Protein AF-A0A507DKF8-F1 (afdb_monomer_lite)

InterPro domains:
  IPR018811 MIOREX complex component 11 [PF10306] (4-56)
  IPR018811 MIOREX complex component 11 [PTHR28002] (59-107)

Sequence (111 aa):
MYVYVVAFAILHEVTAVLPLPIIYYALQHSDIHIPIPDYLVVEANKKATKLMKLFGLGALEQDSRALLDMATSYAVVKVALPARIGLSFFLTPWFARRIITPITKRLAIKI

pLDDT: mean 87.4, std 8.97, range [58.78, 96.0]

Secondary structure (DSSP, 8-state):
-HHHHHHHHHHHHHHHHTHHHHHHHHHHHS-------HHHHHHHHHHHHHHHHHTTPPPPPTT-THHHHHHHHHHHHHHTHHHHHHHHHHHHHHHIIIIIHHHHHHTT---

Structure (mmCIF, N/CA/C/O backbone):
data_AF-A0A507DKF8-F1
#
_entry.id   AF-A0A507DKF8-F1
#
loop_
_atom_site.group_PDB
_atom_site.id
_atom_site.type_symbol
_atom_site.label_atom_id
_atom_site.label_alt_id
_atom_site.label_comp_id
_atom_site.label_asym_id
_atom_site.label_entity_id
_atom_site.label_seq_id
_atom_site.pdbx_PDB_ins_code
_atom_site.Cartn_x
_atom_site.Cartn_y
_atom_site.Cartn_z
_atom_site.occupancy
_atom_site.B_iso_or_equiv
_atom_site.auth_seq_id
_atom_site.auth_comp_id
_atom_site.auth_asym_id
_atom_site.auth_atom_id
_atom_site.pdbx_PDB_model_num
ATOM 1 N N . MET A 1 1 ? 19.302 -3.762 -18.071 1.00 64.81 1 MET A N 1
ATOM 2 C CA . MET A 1 1 ? 18.738 -4.700 -17.071 1.00 64.81 1 MET A CA 1
ATOM 3 C C . MET A 1 1 ? 18.201 -3.958 -15.848 1.00 64.81 1 MET A C 1
ATOM 5 O O . MET A 1 1 ? 17.051 -4.176 -15.492 1.00 64.81 1 MET A O 1
ATOM 9 N N . TYR A 1 2 ? 18.964 -3.021 -15.276 1.00 84.56 2 TYR A N 1
ATOM 10 C CA . TYR A 1 2 ? 18.592 -2.242 -14.083 1.00 84.56 2 TYR A CA 1
ATOM 11 C C . TYR A 1 2 ? 17.254 -1.490 -14.176 1.00 84.56 2 TYR A C 1
ATOM 13 O O . TYR A 1 2 ? 16.483 -1.502 -13.223 1.00 84.56 2 TYR A O 1
ATOM 21 N N . VAL A 1 3 ? 16.914 -0.930 -15.343 1.00 88.44 3 VAL A N 1
ATOM 22 C CA . VAL A 1 3 ? 15.641 -0.211 -15.568 1.00 88.44 3 VAL A CA 1
ATOM 23 C C . VAL A 1 3 ? 14.403 -1.069 -15.269 1.00 88.44 3 VAL A C 1
ATOM 25 O O . VAL A 1 3 ? 13.421 -0.558 -14.739 1.00 88.44 3 VAL A O 1
ATOM 28 N N . TYR A 1 4 ? 14.441 -2.374 -15.558 1.00 90.94 4 TYR A N 1
ATOM 29 C CA . TYR A 1 4 ? 13.317 -3.274 -15.276 1.00 90.94 4 TYR A CA 1
ATOM 30 C C . TYR A 1 4 ? 13.228 -3.643 -13.792 1.00 90.94 4 TYR A C 1
ATOM 32 O O . TYR A 1 4 ? 12.128 -3.760 -13.267 1.00 90.94 4 TYR A O 1
ATOM 40 N N . VAL A 1 5 ? 14.368 -3.766 -13.104 1.00 92.69 5 VAL A N 1
ATOM 41 C CA . VAL A 1 5 ? 14.408 -4.017 -11.654 1.00 92.69 5 VAL A CA 1
ATOM 42 C C . VAL A 1 5 ? 13.862 -2.811 -10.891 1.00 92.69 5 VAL A C 1
ATOM 44 O O . VAL A 1 5 ? 13.010 -2.968 -10.023 1.00 92.69 5 VAL A O 1
ATOM 47 N N . VAL A 1 6 ? 14.286 -1.601 -11.268 1.00 92.12 6 VAL A N 1
ATOM 48 C CA . VAL A 1 6 ? 13.777 -0.348 -10.690 1.00 92.12 6 VAL A CA 1
ATOM 49 C C . VAL A 1 6 ? 12.283 -0.186 -10.971 1.00 92.12 6 VAL A C 1
ATOM 51 O O . VAL A 1 6 ? 11.520 0.141 -10.067 1.00 92.12 6 VAL A O 1
ATOM 54 N N . ALA A 1 7 ? 11.844 -0.467 -12.203 1.00 93.38 7 ALA A N 1
ATOM 55 C CA . ALA A 1 7 ? 10.429 -0.446 -12.562 1.00 93.38 7 ALA A CA 1
ATOM 56 C C . ALA A 1 7 ? 9.604 -1.423 -11.712 1.00 93.38 7 ALA A C 1
ATOM 58 O O . ALA A 1 7 ? 8.570 -1.026 -11.183 1.00 93.38 7 ALA A O 1
ATOM 59 N N . PHE A 1 8 ? 10.069 -2.666 -11.550 1.00 95.69 8 PHE A N 1
ATOM 60 C CA . PHE A 1 8 ? 9.405 -3.665 -10.716 1.00 95.69 8 PHE A CA 1
ATOM 61 C C . PHE A 1 8 ? 9.330 -3.224 -9.252 1.00 95.69 8 PHE A C 1
ATOM 63 O O . PHE A 1 8 ? 8.257 -3.290 -8.664 1.00 95.69 8 PHE A O 1
ATOM 70 N N . ALA A 1 9 ? 10.435 -2.73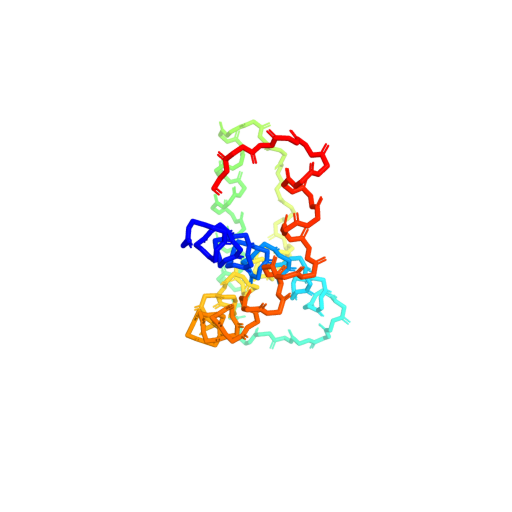6 -8.681 1.00 94.75 9 ALA A N 1
ATOM 71 C CA . ALA A 1 9 ? 10.484 -2.283 -7.292 1.00 94.75 9 ALA A CA 1
ATOM 72 C C . ALA A 1 9 ? 9.499 -1.133 -7.040 1.00 94.75 9 ALA A C 1
ATOM 74 O O . ALA A 1 9 ? 8.694 -1.202 -6.118 1.00 94.75 9 ALA A O 1
ATOM 75 N N . ILE A 1 10 ? 9.481 -0.120 -7.913 1.00 94.62 10 ILE A N 1
ATOM 76 C CA . ILE A 1 10 ? 8.523 0.991 -7.812 1.00 94.62 10 ILE A CA 1
ATOM 77 C C . ILE A 1 10 ? 7.089 0.469 -7.885 1.00 94.62 10 ILE A C 1
ATOM 79 O O . ILE A 1 10 ? 6.249 0.855 -7.079 1.00 94.62 10 ILE A O 1
ATOM 83 N N . LEU A 1 11 ? 6.795 -0.422 -8.830 1.00 94.88 11 LEU A N 1
ATOM 84 C CA . LEU A 1 11 ? 5.442 -0.936 -9.003 1.00 94.88 11 LEU A CA 1
ATOM 85 C C . LEU A 1 11 ? 5.004 -1.821 -7.826 1.00 94.88 11 LEU A C 1
ATOM 87 O O . LEU A 1 11 ? 3.851 -1.756 -7.399 1.00 94.88 11 LEU A O 1
ATOM 91 N N . HIS A 1 12 ? 5.930 -2.589 -7.253 1.00 94.69 12 HIS A N 1
ATOM 92 C CA . HIS A 1 12 ? 5.706 -3.389 -6.055 1.00 94.69 12 HIS A CA 1
ATOM 93 C C . HIS A 1 12 ? 5.341 -2.521 -4.844 1.00 94.69 12 HIS A C 1
ATOM 95 O O . HIS A 1 12 ? 4.376 -2.831 -4.141 1.00 94.69 12 HIS A O 1
ATOM 101 N N . GLU A 1 13 ? 6.068 -1.420 -4.639 1.00 95.38 13 GLU A N 1
ATOM 102 C CA . GLU A 1 13 ? 5.823 -0.469 -3.550 1.00 95.38 13 GLU A CA 1
ATOM 103 C C . GLU A 1 13 ? 4.529 0.318 -3.762 1.00 95.38 13 GLU A C 1
ATOM 105 O O . GLU A 1 13 ? 3.698 0.423 -2.863 1.00 95.38 13 GLU A O 1
ATOM 110 N N . VAL A 1 14 ? 4.283 0.809 -4.979 1.00 94.81 14 VAL A N 1
ATOM 111 C CA . VAL A 1 14 ? 3.051 1.543 -5.308 1.00 94.81 14 VAL A CA 1
ATOM 112 C C . VAL A 1 14 ? 1.822 0.656 -5.103 1.00 94.81 14 VAL A C 1
ATOM 114 O O . VAL A 1 14 ? 0.835 1.092 -4.510 1.00 94.81 14 VAL A O 1
ATOM 117 N N . THR A 1 15 ? 1.892 -0.611 -5.518 1.00 94.12 15 THR A N 1
ATOM 118 C CA . THR A 1 15 ? 0.826 -1.590 -5.259 1.00 94.12 15 THR A CA 1
ATOM 119 C C . THR A 1 15 ? 0.777 -2.066 -3.803 1.00 94.12 15 THR A C 1
ATOM 121 O O . THR A 1 15 ? -0.165 -2.763 -3.445 1.00 94.12 15 THR A O 1
ATOM 124 N N . ALA A 1 16 ? 1.744 -1.717 -2.947 1.00 91.38 16 ALA A N 1
ATOM 125 C CA . ALA A 1 16 ? 1.672 -1.918 -1.496 1.00 91.38 16 ALA A CA 1
ATOM 126 C C . ALA A 1 16 ? 0.972 -0.745 -0.804 1.00 91.38 16 ALA A C 1
ATOM 128 O O . ALA A 1 16 ? 0.103 -0.941 0.042 1.00 91.38 16 ALA A O 1
ATOM 129 N N . VAL A 1 17 ? 1.373 0.472 -1.174 1.00 94.88 17 VAL A N 1
ATOM 130 C CA . VAL A 1 17 ? 1.013 1.704 -0.473 1.00 94.88 17 VAL A CA 1
ATOM 131 C C . VAL A 1 17 ? -0.354 2.216 -0.898 1.00 94.88 17 VAL A C 1
ATOM 133 O O . VAL A 1 17 ? -1.125 2.596 -0.029 1.00 94.88 17 VAL A O 1
ATOM 136 N N . LEU A 1 18 ? -0.690 2.211 -2.195 1.00 95.19 18 LEU A N 1
ATOM 137 C CA . LEU A 1 18 ? -1.975 2.747 -2.669 1.00 95.19 18 LEU A CA 1
ATOM 138 C C . LEU A 1 18 ? -3.195 1.931 -2.216 1.00 95.19 18 LEU A C 1
ATOM 140 O O . LEU A 1 18 ? -4.190 2.546 -1.834 1.00 95.19 18 LEU A O 1
ATOM 144 N N . PRO A 1 19 ? -3.180 0.585 -2.220 1.00 94.19 19 PRO A N 1
ATOM 145 C CA . PRO A 1 19 ? -4.356 -0.173 -1.807 1.00 94.19 19 PRO A CA 1
ATOM 146 C C . PRO A 1 19 ? -4.731 0.015 -0.336 1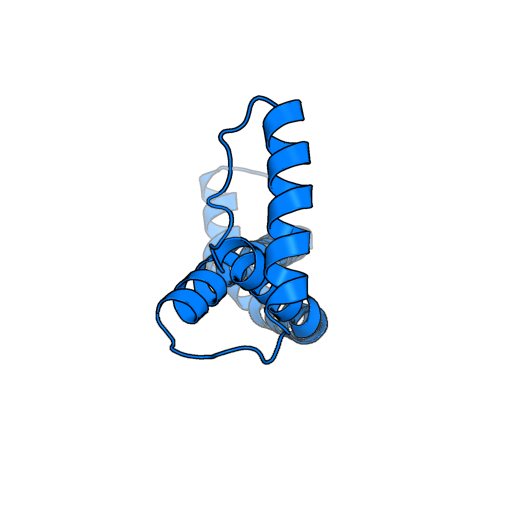.00 94.19 19 PRO A C 1
ATOM 148 O O . PRO A 1 19 ? -5.907 -0.088 -0.016 1.00 94.19 19 PRO A O 1
ATOM 151 N N . LEU A 1 20 ? -3.777 0.336 0.546 1.00 94.38 20 LEU A N 1
ATOM 152 C CA . LEU A 1 20 ? -4.046 0.545 1.973 1.00 94.38 20 LEU A CA 1
ATOM 153 C C . LEU A 1 20 ? -5.106 1.635 2.237 1.00 94.38 20 LEU A C 1
ATOM 155 O O . LEU A 1 20 ? -6.141 1.306 2.823 1.00 94.38 20 LEU A O 1
ATOM 159 N N . PRO A 1 21 ? -4.921 2.903 1.812 1.00 94.75 21 PRO A N 1
ATOM 160 C CA . PRO A 1 21 ? -5.940 3.930 1.974 1.00 94.75 21 PRO A CA 1
ATOM 161 C C . PRO A 1 21 ? -7.182 3.636 1.131 1.00 94.75 21 PRO A C 1
ATOM 163 O O . PRO A 1 21 ? -8.281 3.899 1.598 1.00 94.75 21 PRO A O 1
ATOM 166 N N . ILE A 1 22 ? -7.047 3.056 -0.069 1.00 95.00 22 ILE A N 1
ATOM 167 C CA . ILE A 1 22 ? -8.206 2.741 -0.923 1.00 95.00 22 ILE A CA 1
ATOM 168 C C . ILE A 1 22 ? -9.147 1.757 -0.220 1.00 95.00 22 ILE A C 1
ATOM 170 O O . ILE A 1 22 ? -10.339 2.023 -0.113 1.00 95.00 22 ILE A O 1
ATOM 174 N N . ILE A 1 23 ? -8.617 0.642 0.285 1.00 94.12 23 ILE A N 1
ATOM 175 C CA . ILE A 1 23 ? -9.405 -0.384 0.975 1.00 94.12 23 ILE A CA 1
ATOM 176 C C . ILE A 1 23 ? -9.924 0.156 2.306 1.00 94.12 23 ILE A C 1
ATOM 178 O O . ILE A 1 23 ? -11.072 -0.095 2.647 1.00 94.12 23 ILE A O 1
ATOM 182 N N . TYR A 1 24 ? -9.115 0.928 3.035 1.00 93.00 24 TYR A N 1
ATOM 183 C CA . TYR A 1 24 ? -9.541 1.554 4.286 1.00 93.00 24 TYR A CA 1
ATOM 184 C C . TYR A 1 24 ? -10.731 2.498 4.082 1.00 93.00 24 TYR A C 1
ATOM 186 O O . TYR A 1 24 ? -11.750 2.351 4.746 1.00 93.00 24 TYR A O 1
ATOM 194 N N . TYR A 1 25 ? -10.644 3.429 3.128 1.00 93.06 25 TYR A N 1
ATOM 195 C CA . TYR A 1 25 ? -11.756 4.329 2.832 1.00 93.06 25 TYR A CA 1
ATOM 196 C C . TYR A 1 25 ? -12.955 3.574 2.263 1.00 93.06 25 TYR A C 1
ATOM 198 O O . TYR A 1 25 ? -14.084 3.909 2.606 1.00 93.06 25 TYR A O 1
ATOM 206 N N . ALA A 1 26 ? -12.738 2.541 1.446 1.00 92.31 26 ALA A N 1
ATOM 207 C CA . ALA A 1 26 ? -13.824 1.693 0.971 1.00 92.31 26 ALA A CA 1
ATOM 208 C C . ALA A 1 26 ? -14.544 0.996 2.134 1.00 92.31 26 ALA A C 1
ATOM 210 O O . ALA A 1 26 ? -15.769 1.005 2.153 1.00 92.31 26 ALA A O 1
ATOM 211 N N . LEU A 1 27 ? -13.813 0.459 3.117 1.00 90.31 27 LEU A N 1
ATOM 212 C CA . LEU A 1 27 ? -14.375 -0.129 4.337 1.00 90.31 27 LEU A CA 1
ATOM 213 C C . LEU A 1 27 ? -15.151 0.905 5.155 1.00 90.31 27 LEU A C 1
ATOM 215 O O . LEU A 1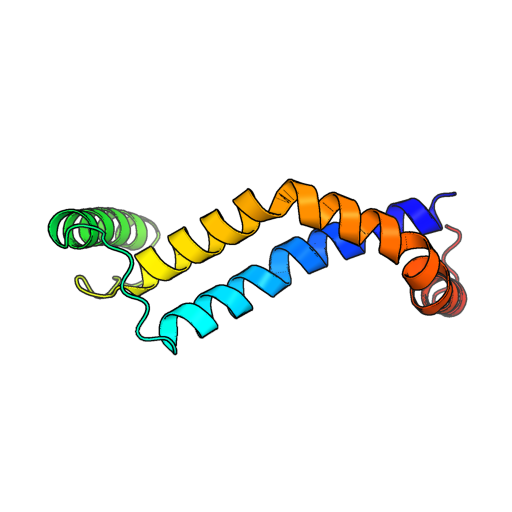 27 ? -16.253 0.607 5.583 1.00 90.31 27 LEU A O 1
ATOM 219 N N . GLN A 1 28 ? -14.640 2.130 5.299 1.00 87.50 28 GLN A N 1
ATOM 220 C CA . GLN A 1 28 ? -15.355 3.181 6.031 1.00 87.50 28 GLN A CA 1
ATOM 221 C C . GLN A 1 28 ? -16.658 3.634 5.363 1.00 87.50 28 GLN A C 1
ATOM 223 O O . GLN A 1 28 ? -17.593 4.025 6.054 1.00 87.50 28 GLN A O 1
ATOM 228 N N . HIS A 1 29 ? -16.713 3.633 4.028 1.00 88.62 29 HIS A N 1
ATOM 229 C CA . HIS A 1 29 ? -17.912 4.028 3.279 1.00 88.62 29 HIS A CA 1
ATOM 230 C C . HIS A 1 29 ? -18.869 2.860 3.026 1.00 88.62 29 HIS A C 1
ATOM 232 O O . HIS A 1 29 ? -19.993 3.082 2.585 1.00 88.62 29 HIS A O 1
ATOM 238 N N . SER A 1 30 ? -18.425 1.623 3.249 1.00 83.62 30 SER A N 1
ATOM 239 C CA . SER A 1 30 ? -19.245 0.432 3.054 1.00 83.62 30 SER A CA 1
ATOM 240 C C . SER A 1 30 ? -19.762 -0.049 4.404 1.00 83.62 30 SER A C 1
ATOM 242 O O . SER A 1 30 ? -18.978 -0.248 5.320 1.00 83.62 30 SER A O 1
ATOM 244 N N . ASP A 1 31 ? -21.048 -0.379 4.514 1.00 77.56 31 ASP A N 1
ATOM 245 C CA . ASP A 1 31 ? -21.626 -1.035 5.702 1.00 77.56 31 ASP A CA 1
ATOM 246 C C . ASP A 1 31 ? -21.183 -2.514 5.856 1.00 77.56 31 ASP A C 1
ATOM 248 O O . ASP A 1 31 ? -21.936 -3.380 6.314 1.00 77.56 31 ASP A O 1
ATOM 252 N N . ILE A 1 32 ? -19.959 -2.851 5.431 1.00 78.81 32 ILE A N 1
ATOM 253 C CA . ILE A 1 32 ? -19.397 -4.198 5.536 1.00 78.81 32 ILE A CA 1
ATOM 254 C C . ILE A 1 32 ? -18.959 -4.410 6.980 1.00 78.81 32 ILE A C 1
ATOM 256 O O . ILE A 1 32 ? -17.851 -4.080 7.399 1.00 78.81 32 ILE A O 1
ATOM 260 N N . HIS A 1 33 ? -19.858 -5.014 7.744 1.00 69.81 33 HIS A N 1
ATOM 261 C CA . HIS A 1 33 ? -19.600 -5.414 9.112 1.00 69.81 33 HIS A CA 1
ATOM 262 C C . HIS A 1 33 ? -18.786 -6.705 9.109 1.00 69.81 33 HIS A C 1
ATOM 264 O O . HIS A 1 33 ? -19.314 -7.797 8.890 1.00 69.81 33 HIS A O 1
ATOM 270 N N . ILE A 1 34 ? -17.483 -6.590 9.352 1.00 76.56 34 ILE A N 1
ATOM 271 C CA . ILE A 1 34 ? -16.653 -7.764 9.617 1.00 76.56 34 ILE A CA 1
ATOM 272 C C . ILE A 1 34 ? -17.167 -8.375 10.923 1.00 76.56 34 ILE A C 1
ATOM 274 O O . ILE A 1 34 ? -17.252 -7.648 11.918 1.00 76.56 34 ILE A O 1
ATOM 278 N N . PRO A 1 35 ? -17.522 -9.671 10.945 1.00 80.88 35 PRO A N 1
ATOM 279 C CA . PRO A 1 35 ? -18.090 -10.326 12.116 1.00 80.88 35 PRO A CA 1
ATOM 280 C C . PRO A 1 35 ? -16.996 -10.564 13.164 1.00 80.88 35 PRO A C 1
ATOM 282 O O . PRO A 1 35 ? -16.538 -11.684 13.379 1.00 80.88 35 PRO A O 1
ATOM 285 N N . ILE A 1 36 ? -16.539 -9.484 13.794 1.00 81.31 36 ILE A N 1
ATOM 286 C CA . ILE A 1 36 ? -15.633 -9.509 14.935 1.00 81.31 36 ILE A CA 1
ATOM 287 C C . ILE A 1 36 ? -16.448 -9.133 16.173 1.00 81.31 36 ILE A C 1
ATOM 289 O O . ILE A 1 36 ? -17.130 -8.109 16.152 1.00 81.31 36 ILE A O 1
ATOM 293 N N . PRO A 1 37 ? -16.382 -9.930 17.250 1.00 86.50 37 PRO A N 1
ATOM 294 C CA . PRO A 1 37 ? -17.049 -9.605 18.500 1.00 86.50 37 PRO A CA 1
ATOM 295 C C . PRO A 1 37 ? -16.648 -8.228 19.047 1.00 86.50 37 PRO A C 1
ATOM 297 O O . PRO A 1 37 ? -15.455 -7.926 19.148 1.00 86.50 37 PRO A O 1
ATOM 300 N N . ASP A 1 38 ? -17.624 -7.430 19.487 1.00 84.38 38 ASP A N 1
ATOM 301 C CA . ASP A 1 38 ? -17.384 -6.054 19.951 1.00 84.38 38 ASP A CA 1
ATOM 302 C C . ASP A 1 38 ? -16.414 -5.989 21.147 1.00 84.38 38 ASP A C 1
ATOM 304 O O . ASP A 1 38 ? -15.628 -5.049 21.271 1.00 84.38 38 ASP A O 1
ATOM 308 N N . TYR A 1 39 ? -16.366 -7.031 21.987 1.00 85.69 39 TYR A N 1
ATOM 309 C CA . TYR A 1 39 ? -15.419 -7.099 23.106 1.00 85.69 39 TYR A CA 1
ATOM 310 C C . TYR A 1 39 ? -13.947 -7.080 22.652 1.00 85.69 39 TYR A C 1
ATOM 312 O O . TYR A 1 39 ? -13.102 -6.520 23.353 1.00 85.69 39 TYR A O 1
ATOM 320 N N . LEU A 1 40 ? -13.629 -7.640 21.475 1.00 86.69 40 LEU A N 1
ATOM 321 C CA . LEU A 1 40 ? -12.272 -7.614 20.918 1.00 86.69 40 LEU A CA 1
ATOM 322 C C . LEU A 1 40 ? -11.904 -6.225 20.398 1.00 86.69 40 LEU A C 1
ATOM 324 O O . LEU A 1 40 ? -10.752 -5.817 20.529 1.00 86.69 40 LEU A O 1
ATOM 328 N N . VAL A 1 41 ? -12.871 -5.494 19.838 1.00 86.81 41 VAL A N 1
ATOM 329 C CA . VAL A 1 41 ? -12.672 -4.121 19.352 1.00 86.81 41 VAL A CA 1
ATOM 330 C C . VAL A 1 41 ? -12.395 -3.190 20.531 1.00 86.81 41 VAL A C 1
ATOM 332 O O . VAL A 1 41 ? -11.406 -2.460 20.524 1.00 86.81 41 VAL A O 1
ATOM 335 N N . VAL A 1 42 ? -13.194 -3.294 21.596 1.00 87.62 42 VAL A N 1
ATOM 336 C CA . VAL A 1 42 ? -13.012 -2.502 22.821 1.00 87.62 42 VAL A CA 1
ATOM 337 C C . VAL A 1 42 ? -11.675 -2.822 23.500 1.00 87.62 42 VAL A C 1
ATOM 339 O O . VAL A 1 42 ? -10.949 -1.912 23.913 1.00 87.62 42 VAL A O 1
ATOM 342 N N . GLU A 1 43 ? -11.294 -4.101 23.599 1.00 88.50 43 GLU A N 1
ATOM 343 C CA . GLU A 1 43 ? -10.003 -4.476 24.185 1.00 88.50 43 GLU A CA 1
ATOM 344 C C . GLU A 1 43 ? -8.818 -3.991 23.332 1.00 88.50 43 GLU A C 1
ATOM 346 O O . GLU A 1 43 ? -7.834 -3.469 23.874 1.00 88.50 43 GLU A O 1
ATOM 351 N N . ALA A 1 44 ? -8.919 -4.109 22.005 1.00 87.50 44 ALA A N 1
ATOM 352 C CA . ALA A 1 44 ? -7.914 -3.608 21.074 1.00 87.50 44 ALA A CA 1
ATOM 353 C C . ALA A 1 44 ? -7.747 -2.087 21.194 1.00 87.50 44 ALA A C 1
ATOM 355 O O . ALA A 1 44 ? -6.621 -1.611 21.369 1.00 87.50 44 ALA A O 1
ATOM 356 N N . ASN A 1 45 ? -8.852 -1.336 21.214 1.00 87.88 45 ASN A N 1
ATOM 357 C CA . ASN A 1 45 ? -8.851 0.117 21.382 1.00 87.88 45 ASN A CA 1
ATOM 358 C C . ASN A 1 45 ? -8.228 0.525 22.724 1.00 87.88 45 ASN A C 1
ATOM 360 O O . ASN A 1 45 ? -7.403 1.438 22.781 1.00 87.88 45 ASN A O 1
ATOM 364 N N . LYS A 1 46 ? -8.521 -0.197 23.813 1.00 89.12 46 LYS A N 1
ATOM 365 C CA . LYS A 1 46 ? -7.923 0.064 25.133 1.00 89.12 46 LYS A CA 1
ATOM 366 C C . LYS A 1 46 ? -6.402 -0.114 25.131 1.00 89.12 46 LYS A C 1
ATOM 368 O O . LYS A 1 46 ? -5.685 0.721 25.693 1.00 89.12 46 LYS A O 1
ATOM 373 N N . LYS A 1 47 ? -5.891 -1.184 24.508 1.00 89.56 47 LYS A N 1
ATOM 374 C CA . LYS A 1 47 ? -4.441 -1.423 24.385 1.00 89.56 47 LYS A CA 1
ATOM 375 C C . LYS A 1 47 ? -3.778 -0.381 23.489 1.00 89.56 47 LYS A C 1
ATOM 377 O O . LYS A 1 47 ? -2.748 0.170 23.874 1.00 89.56 47 LYS A O 1
ATOM 382 N N . ALA A 1 48 ? -4.385 -0.070 22.347 1.00 86.25 48 ALA A N 1
ATOM 383 C CA . ALA A 1 48 ? -3.867 0.919 21.414 1.00 86.25 48 ALA A CA 1
ATOM 384 C C . ALA A 1 48 ? -3.810 2.320 22.034 1.00 86.25 48 ALA A C 1
ATOM 386 O O . ALA A 1 48 ? -2.766 2.963 21.981 1.00 86.25 48 ALA A O 1
ATOM 387 N N . THR A 1 49 ? -4.858 2.757 22.736 1.00 86.69 49 THR A N 1
ATOM 388 C CA . THR A 1 49 ? -4.863 4.043 23.449 1.00 86.69 49 THR A CA 1
ATOM 389 C C . THR A 1 49 ? -3.807 4.095 24.550 1.00 86.69 49 THR A C 1
ATOM 391 O O . THR A 1 49 ? -3.178 5.135 24.747 1.00 86.69 49 THR A O 1
ATOM 394 N N . LYS A 1 50 ? -3.555 2.983 25.257 1.00 89.12 50 LYS A N 1
ATOM 395 C CA . LYS A 1 50 ? -2.458 2.914 26.234 1.00 89.12 50 LYS A CA 1
ATOM 396 C C . LYS A 1 50 ? -1.099 3.097 25.554 1.00 89.12 50 LYS A C 1
ATOM 398 O O . LYS A 1 50 ? -0.282 3.851 26.067 1.00 89.12 50 LYS A O 1
ATOM 403 N N . LEU A 1 51 ? -0.875 2.449 24.410 1.00 88.06 51 LEU A N 1
ATOM 404 C CA . LEU A 1 51 ? 0.353 2.609 23.627 1.00 88.06 51 LEU A CA 1
ATOM 405 C C . LEU A 1 51 ? 0.501 4.037 23.095 1.00 88.06 51 LEU A C 1
ATOM 407 O O . LEU A 1 51 ? 1.545 4.647 23.284 1.00 88.06 51 LEU A O 1
ATOM 411 N N . MET A 1 52 ? -0.542 4.608 22.498 1.00 83.25 52 MET A N 1
ATOM 412 C CA . MET A 1 52 ? -0.485 5.957 21.929 1.00 83.25 52 MET A CA 1
ATOM 413 C C . MET A 1 52 ? -0.198 7.023 22.984 1.00 83.25 52 MET A C 1
ATOM 415 O O . MET A 1 52 ? 0.660 7.873 22.757 1.00 83.25 52 MET A O 1
ATOM 419 N N . LYS A 1 53 ? -0.791 6.900 24.180 1.00 85.31 53 LYS A N 1
ATOM 420 C CA . LYS A 1 53 ? -0.456 7.756 25.328 1.00 85.31 53 LYS A CA 1
ATOM 421 C C . LYS A 1 53 ? 1.024 7.683 25.712 1.00 85.31 53 LYS A C 1
ATOM 423 O O . LYS A 1 53 ? 1.592 8.704 26.080 1.00 85.31 53 LYS A O 1
ATOM 428 N N . LEU A 1 54 ? 1.652 6.507 25.615 1.00 86.75 54 LEU A N 1
ATOM 429 C CA . LEU A 1 54 ? 3.086 6.349 25.892 1.00 86.75 54 LEU A CA 1
ATOM 430 C C . LEU A 1 54 ? 3.963 7.034 24.834 1.00 86.75 54 LEU A C 1
ATOM 432 O O . LEU A 1 54 ? 5.023 7.546 25.173 1.00 86.75 54 LEU A O 1
ATOM 436 N N . PHE A 1 55 ? 3.516 7.085 23.578 1.00 85.62 55 PHE A N 1
ATOM 437 C CA . PHE A 1 55 ? 4.207 7.787 22.490 1.00 85.62 55 PHE A CA 1
ATOM 438 C C . PHE A 1 55 ? 3.873 9.289 22.411 1.00 85.62 55 PHE A C 1
ATOM 440 O O . PHE A 1 55 ? 4.318 9.960 21.484 1.00 85.62 55 PHE A O 1
ATOM 447 N N . GLY A 1 56 ? 3.085 9.830 23.351 1.00 84.19 56 GLY A N 1
ATOM 448 C CA . GLY A 1 56 ? 2.626 11.225 23.315 1.00 84.19 56 GLY A CA 1
ATOM 449 C C . GLY A 1 56 ? 1.660 11.534 22.162 1.00 84.19 56 GLY A C 1
ATOM 450 O O . GLY A 1 56 ? 1.407 12.699 21.865 1.00 84.19 56 GLY A O 1
ATOM 451 N N . LEU A 1 57 ? 1.121 10.501 21.508 1.00 76.81 57 LEU A N 1
ATOM 452 C CA . LEU A 1 57 ? 0.114 10.613 20.459 1.00 76.81 57 LEU A CA 1
ATOM 453 C C . LEU A 1 57 ? -1.279 10.658 21.109 1.00 76.81 57 LEU A C 1
ATOM 455 O O . LEU A 1 57 ? -1.523 10.004 22.125 1.00 76.81 57 LEU A O 1
ATOM 459 N N . GLY A 1 58 ? -2.191 11.454 20.540 1.00 69.81 58 GLY A N 1
ATOM 460 C CA . GLY A 1 58 ? -3.554 11.633 21.056 1.00 69.81 58 GLY A CA 1
ATOM 461 C C . GLY A 1 58 ? -4.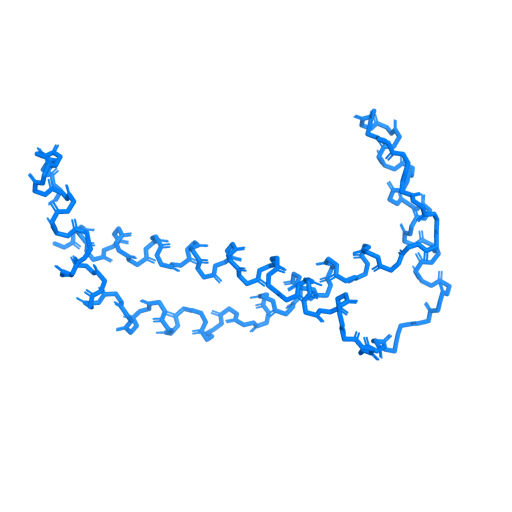299 10.308 21.273 1.00 69.81 58 GLY A C 1
ATOM 462 O O . GLY A 1 58 ? -4.015 9.303 20.625 1.00 69.81 58 GLY A O 1
ATOM 463 N N . ALA A 1 59 ? -5.242 10.286 22.217 1.00 65.06 59 ALA A N 1
ATOM 464 C CA . ALA A 1 59 ? -6.024 9.087 22.505 1.00 65.06 59 ALA A CA 1
ATOM 465 C C . ALA A 1 59 ? -6.953 8.751 21.329 1.00 65.06 59 ALA A C 1
ATOM 467 O O . ALA A 1 59 ? -7.635 9.635 20.816 1.00 65.06 59 ALA A O 1
ATOM 468 N N . LEU A 1 60 ? -7.012 7.477 20.941 1.00 65.31 60 LEU A N 1
ATOM 469 C CA . LEU A 1 60 ? -8.049 7.007 20.026 1.00 65.31 60 LEU A CA 1
ATOM 470 C C . LEU A 1 60 ? -9.389 7.024 20.753 1.00 65.31 60 LEU A C 1
ATOM 472 O O . LEU A 1 60 ? -9.463 6.678 21.940 1.00 65.31 60 LEU A O 1
ATOM 476 N N . GLU A 1 61 ? -10.446 7.392 20.036 1.00 63.47 61 GLU A N 1
ATOM 477 C CA . GLU A 1 61 ? -11.808 7.176 20.510 1.00 63.47 61 GLU A CA 1
ATOM 478 C C . GLU A 1 61 ? -12.009 5.687 20.798 1.00 63.47 61 GLU A C 1
ATOM 480 O O . GLU A 1 61 ? -11.755 4.830 19.952 1.00 63.47 61 GLU A O 1
ATOM 485 N N . GLN A 1 62 ? -12.421 5.381 22.032 1.00 58.78 62 GLN A N 1
ATOM 486 C CA . GLN A 1 62 ? -12.458 4.011 22.556 1.00 58.78 62 GLN A CA 1
ATOM 487 C C . GLN A 1 62 ? -13.417 3.082 21.802 1.00 58.78 62 GLN A C 1
ATOM 489 O O . GLN A 1 62 ? -13.262 1.868 21.906 1.00 58.78 62 GLN A O 1
ATOM 494 N N . ASP A 1 63 ? -14.350 3.630 21.028 1.00 59.88 63 ASP A N 1
ATOM 495 C CA . ASP A 1 63 ? -15.377 2.877 20.303 1.00 59.88 63 ASP A CA 1
ATOM 496 C C . ASP A 1 63 ? -15.230 2.969 18.774 1.00 59.88 63 ASP A C 1
ATOM 498 O O . ASP A 1 63 ? -16.108 2.583 18.008 1.00 59.88 63 ASP A O 1
ATOM 502 N N . SER A 1 64 ? -14.105 3.505 18.290 1.00 67.88 64 SER A N 1
ATOM 503 C CA . SER A 1 64 ? -13.910 3.657 16.852 1.00 67.88 64 SER A CA 1
ATOM 504 C C . SER A 1 64 ? -13.516 2.328 16.204 1.00 67.88 64 SER A C 1
ATOM 506 O O . SER A 1 64 ? -12.543 1.685 16.609 1.00 67.88 64 SER A O 1
ATOM 508 N N . ARG A 1 65 ? -14.233 1.943 15.140 1.00 80.25 65 ARG A N 1
ATOM 509 C CA . ARG A 1 65 ? -13.869 0.823 14.249 1.00 80.25 65 ARG A CA 1
ATOM 510 C C . ARG A 1 65 ? -12.671 1.143 13.350 1.00 80.25 65 ARG A C 1
ATOM 512 O O . ARG A 1 65 ? -12.144 0.240 12.711 1.00 80.25 65 ARG A O 1
ATOM 519 N N . ALA A 1 66 ? -12.160 2.376 13.378 1.00 85.25 66 ALA A N 1
ATOM 520 C CA . ALA A 1 66 ? -11.038 2.801 12.545 1.00 85.25 66 ALA A CA 1
ATOM 521 C C . ALA A 1 66 ? -9.810 1.884 12.674 1.00 85.25 66 ALA A C 1
ATOM 523 O O . ALA A 1 66 ? -9.213 1.512 11.668 1.00 85.25 66 ALA A O 1
ATOM 524 N N . LEU A 1 67 ? -9.450 1.451 13.889 1.00 86.94 67 LEU A N 1
ATOM 525 C CA . LEU A 1 67 ? -8.333 0.516 14.070 1.00 86.94 67 LEU A CA 1
ATOM 526 C C . LEU A 1 67 ? -8.584 -0.849 13.428 1.00 86.94 67 LEU A C 1
ATOM 528 O O . LEU A 1 67 ? -7.664 -1.441 12.859 1.00 86.94 67 LEU A O 1
ATOM 532 N N . LEU A 1 68 ? -9.817 -1.344 13.518 1.00 88.75 68 LEU A N 1
ATOM 533 C CA . LEU A 1 68 ? -10.215 -2.597 12.895 1.00 88.75 68 LEU A CA 1
ATOM 534 C C . LEU A 1 68 ? -10.177 -2.478 11.368 1.00 88.75 68 LEU A C 1
ATOM 536 O O . LEU A 1 68 ? -9.649 -3.368 10.703 1.00 88.75 68 LEU A O 1
ATOM 540 N N . ASP A 1 69 ? -10.666 -1.373 10.814 1.00 89.69 69 ASP A N 1
ATOM 541 C CA . ASP A 1 69 ? -10.661 -1.124 9.372 1.00 89.69 69 ASP A CA 1
ATOM 542 C C . ASP A 1 69 ? -9.232 -0.986 8.838 1.00 89.69 69 ASP A C 1
ATOM 544 O O . ASP A 1 69 ? -8.901 -1.528 7.782 1.00 89.69 69 ASP A O 1
ATOM 548 N N . MET A 1 70 ? -8.340 -0.332 9.593 1.00 90.50 70 MET A N 1
ATOM 549 C CA . MET A 1 70 ? -6.911 -0.269 9.270 1.00 90.50 70 MET A CA 1
ATOM 550 C C . MET A 1 70 ? -6.271 -1.661 9.285 1.00 90.50 70 MET A C 1
ATOM 552 O O . MET A 1 70 ? -5.556 -2.026 8.347 1.00 90.50 70 MET A O 1
ATOM 556 N N . ALA A 1 71 ? -6.529 -2.451 10.331 1.00 91.75 71 ALA A N 1
ATOM 557 C CA . ALA A 1 71 ? -6.001 -3.806 10.456 1.00 91.75 71 ALA A CA 1
ATOM 558 C C . ALA A 1 71 ? -6.519 -4.717 9.336 1.00 91.75 71 ALA A C 1
ATOM 560 O O . ALA A 1 71 ? -5.752 -5.483 8.749 1.00 91.75 71 ALA A O 1
ATOM 561 N N . THR A 1 72 ? -7.801 -4.595 8.999 1.00 92.25 72 THR A N 1
ATOM 562 C CA . THR A 1 72 ? -8.435 -5.356 7.923 1.00 92.25 72 THR A CA 1
ATOM 563 C C . THR A 1 72 ? -7.868 -4.953 6.577 1.00 92.25 72 THR A C 1
ATOM 565 O O . THR A 1 72 ? -7.464 -5.825 5.814 1.00 92.25 72 THR A O 1
ATOM 568 N N . SER A 1 73 ? -7.767 -3.655 6.292 1.00 93.12 73 SER A N 1
ATOM 569 C CA . SER A 1 73 ? -7.140 -3.159 5.067 1.00 93.12 73 SER A CA 1
ATOM 570 C C . SER A 1 73 ? -5.734 -3.740 4.895 1.00 93.12 73 SER A C 1
ATOM 572 O O . SER A 1 73 ? -5.419 -4.331 3.860 1.00 93.12 73 SER A O 1
ATOM 574 N N . TYR A 1 74 ? -4.913 -3.697 5.948 1.00 93.25 74 TYR A N 1
ATOM 575 C CA . TYR A 1 74 ? -3.585 -4.303 5.924 1.00 93.25 74 TYR A CA 1
ATOM 576 C C . TYR A 1 74 ? -3.620 -5.819 5.685 1.00 93.25 74 TYR A C 1
ATOM 578 O O . TYR A 1 74 ? -2.830 -6.338 4.891 1.00 93.25 74 TYR A O 1
ATOM 586 N N . ALA A 1 75 ? -4.538 -6.538 6.335 1.00 94.31 75 ALA A N 1
ATOM 587 C CA . ALA A 1 75 ? -4.713 -7.971 6.129 1.00 94.31 75 ALA A CA 1
ATOM 588 C C . ALA A 1 75 ? -5.096 -8.291 4.675 1.00 94.31 75 ALA A C 1
ATOM 590 O O . ALA A 1 75 ? -4.498 -9.184 4.076 1.00 94.31 75 ALA A O 1
ATOM 591 N N . VAL A 1 76 ? -6.007 -7.523 4.071 1.00 93.75 76 VAL A N 1
ATOM 592 C CA . VAL A 1 76 ? -6.404 -7.670 2.663 1.00 93.75 76 VAL A CA 1
ATOM 593 C C . VAL A 1 76 ? -5.212 -7.431 1.736 1.00 93.75 76 VAL A C 1
ATOM 595 O O . VAL A 1 76 ? -4.927 -8.261 0.872 1.00 93.75 76 VAL A O 1
ATOM 598 N N . VAL A 1 77 ? -4.453 -6.349 1.941 1.00 94.25 77 VAL A N 1
ATOM 599 C CA . VAL A 1 77 ? -3.247 -6.053 1.143 1.00 94.25 77 VAL A CA 1
ATOM 600 C C . VAL A 1 77 ? -2.195 -7.159 1.271 1.00 94.25 77 VAL A C 1
ATOM 602 O O . VAL A 1 77 ? -1.499 -7.473 0.300 1.00 94.25 77 VAL A O 1
ATOM 605 N N . LYS A 1 78 ? -2.086 -7.773 2.453 1.00 94.75 78 LYS A N 1
ATOM 606 C CA . LYS A 1 78 ? -1.182 -8.897 2.708 1.00 94.75 78 LYS A CA 1
ATOM 607 C C . LYS A 1 78 ? -1.655 -10.181 2.022 1.00 94.75 78 LYS A C 1
ATOM 609 O O . LYS A 1 78 ? -0.844 -10.865 1.408 1.00 94.75 78 LYS A O 1
ATOM 614 N N . VAL A 1 79 ? -2.946 -10.498 2.054 1.00 96.00 79 VAL A N 1
ATOM 615 C CA . VAL A 1 79 ? -3.499 -11.651 1.319 1.00 96.00 79 VAL A CA 1
ATOM 616 C C . VAL A 1 79 ? -3.331 -11.466 -0.192 1.00 96.00 79 VAL A C 1
ATOM 618 O O . VAL A 1 79 ? -3.028 -12.421 -0.903 1.00 96.00 79 VAL A O 1
ATOM 621 N N . ALA A 1 80 ? -3.421 -10.230 -0.686 1.00 95.50 80 ALA A N 1
ATOM 622 C CA . ALA A 1 80 ? -3.212 -9.901 -2.092 1.00 95.50 80 ALA A CA 1
ATOM 623 C C . ALA A 1 80 ? -1.742 -9.996 -2.560 1.00 95.50 80 ALA A C 1
ATOM 625 O O . ALA A 1 80 ? -1.474 -9.767 -3.740 1.00 95.50 80 ALA A O 1
ATOM 626 N N . LEU A 1 81 ? -0.776 -10.336 -1.692 1.00 93.88 81 LEU A N 1
ATOM 627 C CA . LEU A 1 81 ? 0.654 -10.399 -2.035 1.00 93.88 81 LEU A CA 1
ATOM 628 C C . LEU A 1 81 ? 0.975 -11.220 -3.302 1.00 93.88 81 LEU A C 1
ATOM 630 O O . LEU A 1 81 ? 1.694 -10.690 -4.154 1.00 93.88 81 LEU A O 1
ATOM 634 N N . PRO A 1 82 ? 0.456 -12.451 -3.501 1.00 94.50 82 PRO A N 1
ATOM 635 C CA . PRO A 1 82 ? 0.771 -13.238 -4.695 1.00 94.50 82 PRO A CA 1
ATOM 636 C C . PRO A 1 82 ? 0.281 -12.552 -5.975 1.00 94.50 82 PRO A C 1
ATOM 638 O O . PRO A 1 82 ? 1.020 -12.436 -6.954 1.00 94.50 82 PRO A O 1
ATOM 641 N N . ALA A 1 83 ? -0.943 -12.018 -5.935 1.00 95.62 83 ALA A N 1
ATOM 642 C CA . ALA A 1 83 ? -1.527 -11.275 -7.043 1.00 95.62 83 ALA A CA 1
ATOM 643 C C . ALA A 1 83 ? -0.739 -9.990 -7.337 1.00 95.62 83 ALA A C 1
ATOM 645 O O . ALA A 1 83 ? -0.493 -9.671 -8.497 1.00 95.62 83 ALA A O 1
ATOM 646 N N . ARG A 1 84 ? -0.276 -9.282 -6.298 1.00 93.88 84 ARG A N 1
ATOM 647 C CA . ARG A 1 84 ? 0.543 -8.070 -6.432 1.00 93.88 84 ARG A CA 1
ATOM 648 C C . ARG A 1 84 ? 1.882 -8.344 -7.099 1.00 93.88 84 ARG A C 1
ATOM 650 O O . ARG A 1 84 ? 2.290 -7.567 -7.960 1.00 93.88 84 ARG A O 1
ATOM 657 N N . ILE A 1 85 ? 2.557 -9.432 -6.731 1.00 95.31 85 ILE A N 1
ATOM 658 C CA . ILE A 1 85 ? 3.822 -9.830 -7.362 1.00 95.31 85 ILE A CA 1
ATOM 659 C C . ILE A 1 85 ? 3.582 -10.149 -8.842 1.00 95.31 85 ILE A C 1
ATOM 661 O O . ILE A 1 85 ? 4.288 -9.613 -9.696 1.00 95.31 85 ILE A O 1
ATOM 665 N N . GLY A 1 86 ? 2.548 -10.940 -9.151 1.00 95.94 86 GLY A N 1
ATOM 666 C CA . GLY A 1 86 ? 2.185 -11.279 -10.530 1.00 95.94 86 GLY A CA 1
ATOM 667 C C . GLY A 1 86 ? 1.840 -10.050 -11.375 1.00 95.94 86 GLY A C 1
ATOM 668 O O . GLY A 1 86 ? 2.387 -9.870 -12.462 1.00 95.94 86 GLY A O 1
ATOM 669 N N . LEU A 1 87 ? 0.996 -9.158 -10.848 1.00 94.94 87 LEU A N 1
ATOM 670 C CA . LEU A 1 87 ? 0.611 -7.912 -11.512 1.00 94.94 87 LEU A CA 1
ATOM 671 C C . LEU A 1 87 ? 1.817 -6.991 -11.727 1.00 94.94 87 LEU A C 1
ATOM 673 O O . LEU A 1 87 ? 2.000 -6.457 -12.822 1.00 94.94 87 LEU A O 1
ATOM 677 N N . SER A 1 88 ? 2.663 -6.833 -10.705 1.00 95.19 88 SER A N 1
ATOM 678 C CA . SER A 1 88 ? 3.861 -5.994 -10.793 1.00 95.19 88 SER A CA 1
ATOM 679 C C . SER A 1 88 ? 4.815 -6.524 -11.859 1.00 95.19 88 SER A C 1
ATOM 681 O O . SER A 1 88 ? 5.301 -5.760 -12.692 1.00 95.19 88 SER A O 1
ATOM 683 N N . PHE A 1 89 ? 5.032 -7.839 -11.895 1.00 95.94 89 PHE A N 1
ATOM 684 C CA . PHE A 1 89 ? 5.868 -8.483 -12.902 1.00 95.94 89 PHE A CA 1
ATOM 685 C C . PHE A 1 89 ? 5.307 -8.302 -14.321 1.00 95.94 89 PHE A C 1
ATOM 687 O O . PHE A 1 89 ? 6.036 -7.889 -15.222 1.00 95.94 89 PHE A O 1
ATOM 694 N N . PHE A 1 90 ? 4.001 -8.516 -14.511 1.00 96.00 90 PHE A N 1
ATOM 695 C CA . PHE A 1 90 ? 3.336 -8.368 -15.809 1.00 96.00 90 PHE A CA 1
ATOM 696 C C . PHE A 1 90 ? 3.389 -6.933 -16.356 1.00 96.00 90 PHE A C 1
ATOM 698 O O . PHE A 1 90 ? 3.619 -6.718 -17.546 1.00 96.00 90 PHE A O 1
ATOM 705 N N . LEU A 1 91 ? 3.208 -5.934 -15.490 1.00 95.38 91 LEU A N 1
ATOM 706 C CA . LEU A 1 91 ? 3.191 -4.522 -15.877 1.00 95.38 91 LEU A CA 1
ATOM 707 C C . LEU A 1 91 ? 4.592 -3.901 -16.000 1.00 95.38 91 LEU A C 1
ATOM 709 O O . LEU A 1 91 ? 4.750 -2.875 -16.669 1.00 95.38 91 LEU A O 1
ATOM 713 N N . THR A 1 92 ? 5.617 -4.525 -15.414 1.00 95.88 92 THR A N 1
ATOM 714 C CA . THR A 1 92 ? 7.015 -4.067 -15.465 1.00 95.88 92 THR A CA 1
ATOM 715 C C . THR A 1 92 ? 7.501 -3.703 -16.880 1.00 95.88 92 THR A C 1
ATOM 717 O O . THR A 1 92 ? 8.025 -2.597 -17.039 1.00 95.88 92 THR A O 1
ATOM 720 N N . PRO A 1 93 ? 7.329 -4.526 -17.941 1.00 93.31 93 PRO A N 1
ATOM 721 C CA . PRO A 1 93 ? 7.810 -4.171 -19.278 1.00 93.31 93 PRO A CA 1
ATOM 722 C C . PRO A 1 93 ? 7.123 -2.935 -19.870 1.00 93.31 93 PRO A C 1
ATOM 724 O O . PRO A 1 93 ? 7.760 -2.155 -20.580 1.00 93.31 93 PRO A O 1
ATOM 727 N N . TRP A 1 94 ? 5.834 -2.735 -19.587 1.00 94.94 94 TRP A N 1
ATOM 728 C CA . TRP A 1 94 ? 5.108 -1.548 -20.033 1.00 94.94 94 TRP A CA 1
ATOM 729 C C . TRP A 1 94 ? 5.565 -0.300 -19.264 1.00 94.94 94 TRP A C 1
ATOM 731 O O . TRP A 1 94 ? 5.919 0.707 -19.883 1.00 94.94 94 TRP A O 1
ATOM 741 N N . PHE A 1 95 ? 5.646 -0.396 -17.934 1.00 92.88 95 PHE A N 1
ATOM 742 C CA . PHE A 1 95 ? 6.014 0.703 -17.038 1.00 92.88 95 PHE A CA 1
ATOM 743 C C . PHE A 1 95 ? 7.459 1.178 -17.258 1.00 92.88 95 PHE A C 1
ATOM 745 O O . PHE A 1 95 ? 7.721 2.377 -17.379 1.00 92.88 95 PHE A O 1
ATOM 752 N N . ALA A 1 96 ? 8.393 0.237 -17.420 1.00 92.75 96 ALA A N 1
ATOM 753 C CA . ALA A 1 96 ? 9.794 0.523 -17.721 1.00 92.75 96 ALA A CA 1
ATOM 754 C C . ALA A 1 96 ? 9.956 1.358 -19.002 1.00 92.75 96 ALA A C 1
ATOM 756 O O . ALA A 1 96 ? 10.706 2.339 -19.025 1.00 92.75 96 ALA A O 1
ATOM 757 N N . ARG A 1 97 ? 9.234 0.995 -20.072 1.00 91.19 97 ARG A N 1
ATOM 758 C CA . ARG A 1 97 ? 9.336 1.664 -21.378 1.00 91.19 97 ARG A CA 1
ATOM 759 C C . ARG A 1 97 ? 8.642 3.023 -21.400 1.00 91.19 97 ARG A C 1
ATOM 761 O O . ARG A 1 97 ? 9.189 3.968 -21.961 1.00 91.19 97 ARG A O 1
ATOM 768 N N . ARG A 1 98 ? 7.441 3.122 -20.819 1.00 91.62 98 ARG A N 1
ATOM 769 C CA . ARG A 1 98 ? 6.605 4.332 -20.886 1.00 91.62 98 ARG A CA 1
ATOM 770 C C . ARG A 1 98 ? 6.956 5.389 -19.843 1.00 91.62 98 ARG A C 1
ATOM 772 O O . ARG A 1 98 ? 6.797 6.563 -20.148 1.00 91.62 98 ARG A O 1
ATOM 779 N N . ILE A 1 99 ? 7.403 4.999 -18.648 1.00 90.56 99 ILE A N 1
ATOM 780 C CA . ILE A 1 99 ? 7.567 5.925 -17.515 1.00 90.56 99 ILE A CA 1
ATOM 781 C C . ILE A 1 99 ? 9.032 6.028 -17.092 1.00 90.56 99 ILE A C 1
ATOM 783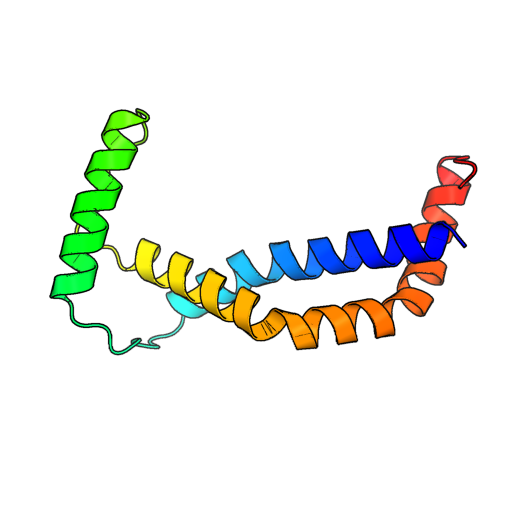 O O . ILE A 1 99 ? 9.586 7.123 -17.106 1.00 90.56 99 ILE A O 1
ATOM 787 N N . ILE A 1 100 ? 9.703 4.911 -16.797 1.00 89.62 100 ILE A N 1
ATOM 788 C CA . ILE A 1 100 ? 11.079 4.972 -16.272 1.00 89.62 100 ILE A CA 1
ATOM 789 C C . ILE A 1 100 ? 12.068 5.473 -17.328 1.00 89.62 100 ILE A C 1
ATOM 791 O O . ILE A 1 100 ? 12.788 6.434 -17.087 1.00 89.62 100 ILE A O 1
ATOM 795 N N . THR A 1 101 ? 12.058 4.898 -18.533 1.00 87.19 101 THR A N 1
ATOM 796 C CA . THR A 1 101 ? 12.985 5.284 -19.613 1.00 87.19 101 THR A CA 1
ATOM 797 C C . THR A 1 101 ? 12.982 6.792 -19.933 1.00 87.19 101 THR A C 1
ATOM 799 O O . THR A 1 101 ? 14.070 7.369 -20.019 1.00 87.19 101 THR A O 1
ATOM 802 N N . PRO A 1 102 ? 11.831 7.477 -20.116 1.00 87.12 102 PRO A N 1
ATOM 803 C CA . PRO A 1 102 ? 11.848 8.919 -20.358 1.00 87.12 102 PRO A CA 1
ATOM 804 C C . PRO A 1 102 ? 12.304 9.730 -19.140 1.00 87.12 102 PRO A C 1
ATOM 806 O O . PRO A 1 102 ? 12.982 10.736 -19.329 1.00 87.12 102 PRO A O 1
ATOM 809 N N . ILE A 1 103 ? 11.980 9.306 -17.915 1.00 87.00 103 ILE A N 1
ATOM 810 C CA . ILE A 1 103 ? 12.428 9.981 -16.686 1.00 87.00 103 ILE A CA 1
ATOM 811 C C . ILE A 1 103 ? 13.950 9.887 -16.557 1.00 87.00 103 ILE A C 1
ATOM 813 O O . ILE A 1 103 ? 14.618 10.905 -16.400 1.00 87.00 103 ILE A O 1
ATOM 817 N N . THR A 1 104 ? 14.510 8.688 -16.714 1.00 85.31 104 THR A N 1
ATOM 818 C CA . THR A 1 104 ? 15.954 8.440 -16.662 1.00 85.31 104 THR A CA 1
ATOM 819 C C . THR A 1 104 ? 16.712 9.274 -17.695 1.00 85.31 104 THR A C 1
ATOM 821 O O . THR A 1 104 ? 17.719 9.895 -17.363 1.00 85.31 104 THR A O 1
ATOM 824 N N . LYS A 1 105 ? 16.196 9.357 -18.931 1.00 85.06 105 LYS A N 1
ATOM 825 C CA . LYS A 1 105 ? 16.779 10.198 -19.988 1.00 85.06 105 LYS A CA 1
ATOM 826 C C . LYS A 1 105 ? 16.703 11.691 -19.663 1.00 85.06 105 LYS A C 1
ATOM 828 O O . LYS A 1 105 ? 17.684 12.392 -19.880 1.00 85.06 105 LYS A O 1
ATOM 833 N N . ARG A 1 106 ? 15.570 12.181 -19.141 1.00 85.75 106 ARG A N 1
ATOM 834 C CA . ARG A 1 106 ? 15.407 13.597 -18.752 1.00 85.75 106 ARG A CA 1
ATOM 835 C C . ARG A 1 106 ? 16.310 13.992 -17.589 1.00 85.75 106 ARG A C 1
ATOM 837 O O . ARG A 1 106 ? 16.788 15.116 -17.562 1.00 85.75 106 ARG A O 1
ATOM 844 N N . LEU A 1 107 ? 16.538 13.077 -16.652 1.00 84.25 107 LEU A N 1
ATOM 845 C CA . LEU A 1 107 ? 17.373 13.309 -15.475 1.00 84.25 107 LEU A CA 1
ATOM 846 C C . LEU A 1 107 ? 18.860 12.994 -15.720 1.00 84.25 107 LEU A C 1
ATOM 848 O O . LEU A 1 107 ? 19.649 13.068 -14.784 1.00 84.25 107 LEU A O 1
ATOM 852 N N . AL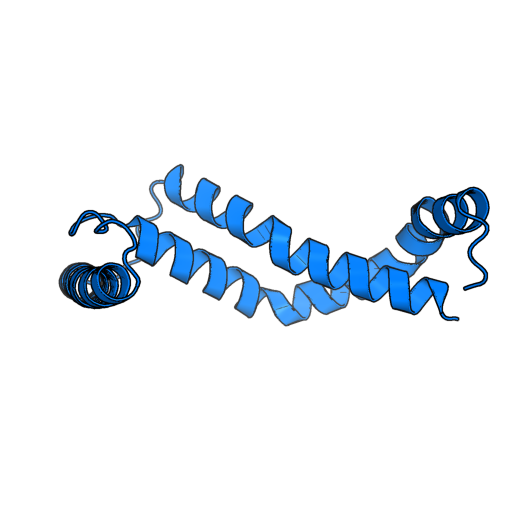A A 1 108 ? 19.243 12.630 -16.953 1.00 79.69 108 ALA A N 1
ATOM 853 C CA . ALA A 1 108 ? 20.603 12.236 -17.340 1.00 79.69 108 ALA A CA 1
ATOM 854 C C . ALA A 1 108 ? 21.236 11.160 -16.429 1.00 79.69 108 ALA A C 1
ATOM 856 O O . ALA A 1 108 ? 22.458 11.062 -16.315 1.00 79.69 108 ALA A O 1
ATOM 857 N N . ILE A 1 109 ? 20.411 10.331 -15.786 1.00 74.25 109 ILE A N 1
ATOM 858 C CA . ILE A 1 109 ? 20.886 9.289 -14.877 1.00 74.25 109 ILE A CA 1
ATOM 859 C C . ILE A 1 109 ? 21.350 8.108 -15.735 1.00 74.25 109 ILE A C 1
ATOM 861 O O . ILE A 1 109 ? 20.577 7.564 -16.524 1.00 74.25 109 ILE A O 1
ATOM 865 N N . LYS A 1 110 ? 22.613 7.695 -15.595 1.00 66.38 110 LYS A N 1
ATOM 866 C CA . LYS A 1 110 ? 23.101 6.429 -16.163 1.00 66.38 110 LYS A CA 1
ATOM 867 C C . LYS A 1 110 ? 22.646 5.291 -15.249 1.00 66.38 110 LYS A C 1
ATOM 869 O O . LYS A 1 110 ? 23.209 5.119 -14.172 1.00 66.38 110 LYS A O 1
ATOM 874 N N . ILE A 1 111 ? 21.618 4.559 -15.675 1.00 63.81 111 ILE A N 1
ATOM 875 C CA . ILE A 1 111 ? 21.071 3.375 -14.991 1.00 63.81 111 ILE A CA 1
ATOM 876 C C . ILE A 1 111 ? 21.148 2.175 -15.929 1.00 63.81 111 ILE A C 1
ATOM 878 O O . ILE A 1 111 ? 20.823 2.348 -17.126 1.00 63.81 111 ILE A O 1
#

Foldseek 3Di:
DVLLVVQLVVLLVCLLPVQLVVQLVVVVVDPPDDPDDQVVLLVVLVVVQVVCVVVVHDRDDSRDCSVVSNVVSNVVSVVCNVVSSVVSNVCSVVCSVPPSVVVCVVVVPDD

Radius of gyration: 19.53 Å; chains: 1; bounding box: 45×27×48 Å

Organism: NCBI:txid286115